Protein AF-A0AAP3FZE1-F1 (afdb_monomer_lite)

Secondary structure (DSSP, 8-state):
--THHHHHHHHHHHHHTPPPPPPPPHHHHHHHHHHHHHHHHTT-EEEEEEEETTEEEEEEEE---

Organism: Bacillus mojavensis (NCBI:txid72360)

InterPro domains:
  IPR014962 YolD-like protein [PF08863] (1-65)

Sequence (65 aa):
MLPEHLTQLKQDLIDVSKIEKPSLDDQQIEEMDILVSEALEFNKELQFKLFNNGFVENVTGRVHY

pLDDT: mean 78.88, std 15.4, range [48.34, 95.19]

Radius of gyration: 17.99 Å; chains: 1; bounding box: 27×28×54 Å

Foldseek 3Di:
DDCVVVVVVVVVVVQVQFDDDDDDDPVNVVVVVVVLVVCAVVVHKDWDWDDDPRHTDIDIGGDDD

Structure (mmCIF, N/CA/C/O backbone):
data_AF-A0AAP3FZE1-F1
#
_entry.id   AF-A0AAP3FZE1-F1
#
loop_
_atom_site.group_PDB
_atom_site.id
_atom_site.type_symbol
_atom_site.label_atom_id
_atom_site.label_alt_id
_atom_site.label_comp_id
_atom_site.label_asym_id
_atom_site.label_entity_id
_atom_site.label_seq_id
_atom_site.pdbx_PDB_ins_code
_atom_site.Cartn_x
_atom_site.Cartn_y
_atom_site.Cartn_z
_atom_site.occupancy
_atom_site.B_iso_or_equiv
_atom_site.auth_seq_id
_atom_site.auth_comp_id
_atom_site.auth_asym_id
_atom_site.auth_atom_id
_atom_site.pdbx_PDB_model_num
ATOM 1 N N . MET A 1 1 ? -11.960 -13.510 41.077 1.00 48.34 1 MET A N 1
ATOM 2 C CA . MET A 1 1 ? -11.333 -12.539 40.155 1.00 48.34 1 MET A CA 1
ATOM 3 C C . MET A 1 1 ? -11.972 -12.787 38.802 1.00 48.34 1 MET A C 1
ATOM 5 O O . MET A 1 1 ? -11.682 -13.811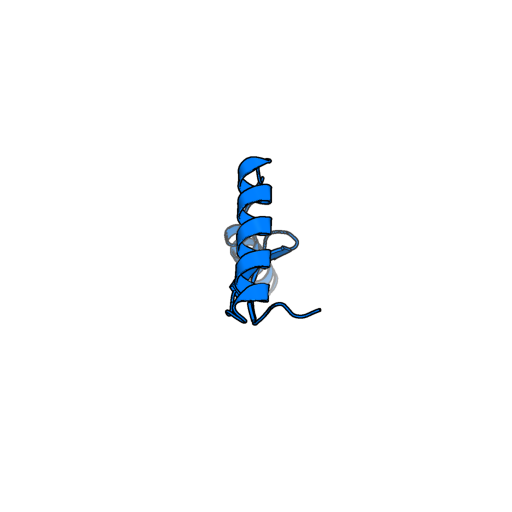 38.196 1.00 48.34 1 MET A O 1
ATOM 9 N N . LEU A 1 2 ? -12.985 -11.990 38.451 1.00 55.47 2 LEU A N 1
ATOM 10 C CA . LEU A 1 2 ? -13.853 -12.271 37.307 1.00 55.47 2 LEU A CA 1
ATOM 11 C C . LEU A 1 2 ? -13.108 -12.018 35.981 1.00 55.47 2 LEU A C 1
ATOM 13 O O . LEU A 1 2 ? -12.481 -10.966 35.841 1.00 55.47 2 LEU A O 1
ATOM 17 N N . PRO A 1 3 ? -13.179 -12.952 35.016 1.00 58.97 3 PRO A N 1
ATOM 18 C CA . PRO A 1 3 ? -12.501 -12.857 33.721 1.00 58.97 3 PRO A CA 1
ATOM 19 C C . PRO A 1 3 ? -13.002 -11.698 32.841 1.00 58.97 3 PRO A C 1
ATOM 21 O O . PRO A 1 3 ? -12.323 -11.335 31.886 1.00 58.97 3 PRO A O 1
ATOM 24 N N . GLU A 1 4 ? -14.141 -11.081 33.173 1.00 55.12 4 GLU A N 1
ATOM 25 C CA . GLU A 1 4 ? -14.738 -9.970 32.414 1.00 55.12 4 GLU A CA 1
ATOM 26 C C . GLU A 1 4 ? -13.840 -8.726 32.326 1.00 55.12 4 GLU A C 1
ATOM 28 O O . GLU A 1 4 ? -13.752 -8.109 31.266 1.00 55.12 4 GLU A O 1
ATOM 33 N N . HIS A 1 5 ? -13.089 -8.395 33.381 1.00 55.47 5 HIS A N 1
ATOM 34 C CA . HIS A 1 5 ? -12.202 -7.222 33.358 1.00 55.47 5 HIS A CA 1
ATOM 35 C C . HIS A 1 5 ? -11.002 -7.379 32.413 1.00 55.47 5 HIS A C 1
ATOM 37 O O . HIS A 1 5 ? -10.477 -6.383 31.920 1.00 55.47 5 HIS A O 1
ATOM 43 N N . LEU A 1 6 ? -10.568 -8.613 32.137 1.00 54.53 6 LEU A N 1
ATOM 44 C CA . LEU A 1 6 ? -9.466 -8.881 31.206 1.00 54.53 6 LEU A CA 1
ATOM 45 C C . LEU A 1 6 ? -9.894 -8.680 29.750 1.00 54.53 6 LEU A C 1
ATOM 47 O O . LEU A 1 6 ? -9.096 -8.220 28.935 1.00 54.53 6 LEU A O 1
ATOM 51 N N . THR A 1 7 ? -11.143 -9.011 29.424 1.00 56.84 7 THR A N 1
ATOM 52 C CA . THR A 1 7 ? -11.705 -8.825 28.082 1.00 56.84 7 THR A CA 1
ATOM 53 C C . THR A 1 7 ? -11.899 -7.346 27.779 1.00 56.84 7 THR A C 1
ATOM 55 O O . THR A 1 7 ? -11.489 -6.892 26.715 1.00 56.84 7 THR A O 1
ATOM 58 N N . GLN A 1 8 ? -12.426 -6.588 28.746 1.00 57.41 8 GLN A N 1
ATOM 59 C CA . GLN A 1 8 ? -12.615 -5.143 28.628 1.00 57.41 8 GLN A CA 1
ATOM 60 C C . GLN A 1 8 ? -11.277 -4.431 28.387 1.00 57.41 8 GLN A C 1
ATOM 62 O O . GLN A 1 8 ? -11.124 -3.739 27.391 1.00 57.41 8 GLN A O 1
ATOM 67 N N . LEU A 1 9 ? -10.253 -4.726 29.201 1.00 58.69 9 LEU A N 1
ATOM 68 C CA . LEU A 1 9 ? -8.929 -4.115 29.051 1.00 58.69 9 LEU A CA 1
ATOM 69 C C . LEU A 1 9 ? -8.285 -4.417 27.687 1.00 58.69 9 LEU A C 1
ATOM 71 O O . LEU A 1 9 ? -7.637 -3.556 27.102 1.00 58.69 9 LEU A O 1
ATOM 75 N N . LYS A 1 10 ? -8.462 -5.636 27.159 1.00 56.44 10 LYS A N 1
ATOM 7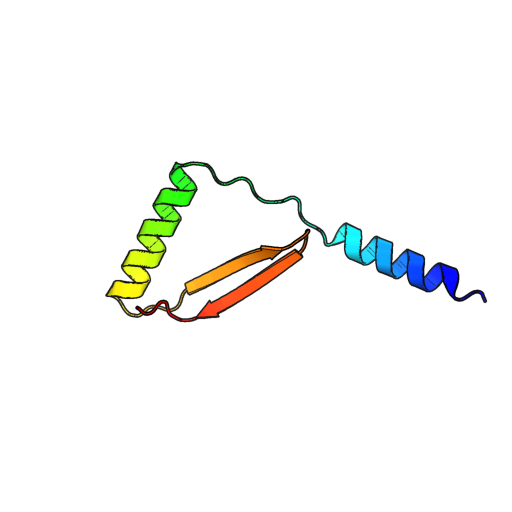6 C CA . LYS A 1 10 ? -7.997 -5.980 25.807 1.00 56.44 10 LYS A CA 1
ATOM 77 C C . LYS A 1 10 ? -8.747 -5.192 24.739 1.00 56.44 10 LYS A C 1
ATOM 79 O O . LYS A 1 10 ? -8.113 -4.729 23.801 1.00 56.44 10 LYS A O 1
ATOM 84 N N . GLN A 1 11 ? -10.060 -5.041 24.880 1.00 54.59 11 GLN A N 1
ATOM 85 C CA . GLN A 1 11 ? -10.879 -4.270 23.949 1.00 54.59 11 GLN A CA 1
ATOM 86 C C . GLN A 1 11 ? -10.468 -2.790 23.945 1.00 54.59 11 GLN A C 1
ATOM 88 O O . GLN A 1 11 ? -10.244 -2.232 22.878 1.00 54.59 11 GLN A O 1
ATOM 93 N N . ASP A 1 12 ? -10.258 -2.202 25.124 1.00 54.12 12 ASP A N 1
ATOM 94 C CA . ASP A 1 12 ? -9.783 -0.826 25.288 1.00 54.12 12 ASP A CA 1
ATOM 95 C C . ASP A 1 12 ? -8.388 -0.612 24.667 1.00 54.12 12 ASP A C 1
ATOM 97 O O . ASP A 1 12 ? -8.165 0.368 23.963 1.00 54.12 12 ASP A O 1
ATOM 101 N N . LEU A 1 13 ? -7.450 -1.551 24.838 1.00 54.50 13 LEU A N 1
ATOM 102 C CA . LEU A 1 13 ? -6.122 -1.475 24.206 1.00 54.50 13 LEU A CA 1
ATOM 103 C C . LEU A 1 13 ? -6.178 -1.605 22.676 1.00 54.50 13 LEU A C 1
ATOM 105 O O . LEU A 1 13 ? -5.381 -0.989 21.964 1.00 54.50 13 LEU A O 1
ATOM 109 N N . ILE A 1 14 ? -7.113 -2.414 22.176 1.00 54.72 14 ILE A N 1
ATOM 110 C CA . ILE A 1 14 ? -7.362 -2.587 20.746 1.00 54.72 14 ILE A CA 1
ATOM 111 C C . ILE A 1 14 ? -7.955 -1.301 20.155 1.00 54.72 14 ILE A C 1
ATOM 113 O O . ILE A 1 14 ? -7.515 -0.878 19.090 1.00 54.72 14 ILE A O 1
ATOM 117 N N . ASP A 1 15 ? -8.899 -0.656 20.844 1.00 52.38 15 ASP A N 1
ATOM 118 C CA . ASP A 1 15 ? -9.512 0.603 20.406 1.00 52.38 15 ASP A CA 1
ATOM 119 C C . ASP A 1 15 ? -8.547 1.796 20.469 1.00 52.38 15 ASP A C 1
ATOM 121 O O . ASP A 1 15 ? -8.578 2.632 19.573 1.00 52.38 15 ASP A O 1
ATOM 125 N N . VAL A 1 16 ? -7.608 1.834 21.423 1.00 55.53 16 VAL A N 1
ATOM 126 C CA . VAL A 1 16 ? -6.539 2.858 21.461 1.00 55.53 16 VAL A CA 1
ATOM 127 C C . VAL A 1 16 ? -5.548 2.718 20.294 1.00 55.53 16 VAL A C 1
ATOM 129 O O . VAL A 1 16 ? -4.940 3.704 19.886 1.00 55.53 16 VAL A O 1
ATOM 132 N N . SER A 1 17 ? -5.384 1.515 19.732 1.00 57.16 17 SER A N 1
ATOM 133 C CA . SER A 1 17 ? -4.546 1.295 18.540 1.00 57.16 17 SER A CA 1
ATOM 134 C C . SER A 1 17 ? -5.287 1.503 17.221 1.00 57.16 17 SER A C 1
ATOM 136 O O . SER A 1 17 ? -4.647 1.462 16.167 1.00 57.16 17 SER A O 1
ATOM 138 N N . LYS A 1 18 ? -6.613 1.700 17.249 1.00 64.81 18 LYS A N 1
ATOM 139 C CA . LYS A 1 18 ? -7.355 1.993 16.028 1.00 64.81 18 LYS A CA 1
ATOM 140 C C . LYS A 1 18 ? -7.043 3.415 15.594 1.00 64.81 18 LYS A C 1
ATOM 142 O O . LYS A 1 18 ? -7.306 4.366 16.324 1.00 64.81 18 LYS A O 1
ATOM 147 N N . ILE A 1 19 ? -6.506 3.559 14.392 1.00 73.25 19 ILE A N 1
ATOM 148 C CA . ILE A 1 19 ? -6.396 4.869 13.763 1.00 73.25 19 ILE A CA 1
ATOM 149 C C . ILE A 1 19 ? -7.693 5.179 13.018 1.00 73.25 19 ILE A C 1
ATOM 151 O O . ILE A 1 19 ? -8.392 4.277 12.545 1.00 73.25 19 ILE A O 1
ATOM 155 N N . GLU A 1 20 ? -8.016 6.460 12.887 1.00 74.75 20 GLU A N 1
ATOM 156 C CA . GLU A 1 20 ? -9.060 6.880 11.960 1.00 74.75 20 GLU A CA 1
ATOM 157 C C . GLU A 1 20 ? -8.621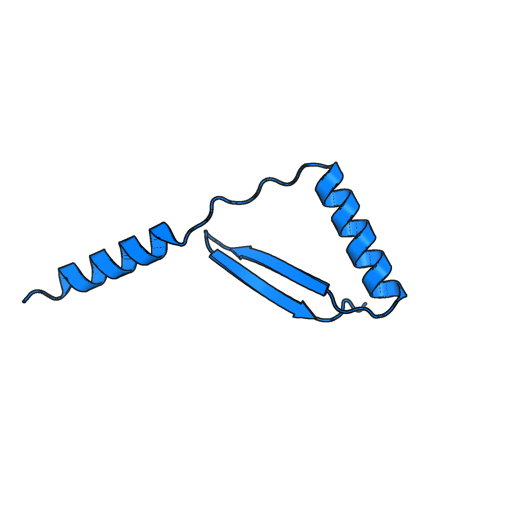 6.588 10.521 1.00 74.75 20 GLU A C 1
ATOM 159 O O . GLU A 1 20 ? -7.431 6.639 10.194 1.00 74.75 20 GLU A O 1
ATOM 164 N N . LYS A 1 21 ? -9.585 6.250 9.655 1.00 77.12 21 LYS A N 1
ATOM 165 C CA . LYS A 1 21 ? -9.294 5.987 8.244 1.00 77.12 21 LYS A CA 1
ATOM 166 C C . LYS A 1 21 ? -8.628 7.231 7.644 1.00 77.12 21 LYS A C 1
ATOM 168 O O . LYS A 1 21 ? -9.263 8.287 7.654 1.00 77.12 21 LYS A O 1
ATOM 173 N N . PRO A 1 22 ? -7.409 7.125 7.088 1.00 78.56 22 PRO A N 1
ATOM 174 C CA . PRO A 1 22 ? -6.778 8.268 6.452 1.00 78.56 22 PRO A CA 1
ATOM 175 C C . PRO A 1 22 ? -7.608 8.699 5.239 1.00 78.56 22 PRO A C 1
ATOM 177 O O . PRO A 1 22 ? -7.981 7.873 4.402 1.00 78.56 22 PRO A O 1
ATOM 180 N N . SER A 1 23 ? -7.913 9.992 5.161 1.00 83.44 23 SER A N 1
ATOM 181 C CA . SER A 1 23 ? -8.437 10.625 3.953 1.00 83.44 23 SER A CA 1
ATOM 182 C C . SER A 1 23 ? -7.267 10.959 3.034 1.00 83.44 23 SER A C 1
ATOM 184 O O . SER A 1 23 ? -6.318 11.604 3.479 1.00 83.44 23 SER A O 1
ATOM 186 N N . LEU A 1 24 ? -7.341 10.525 1.780 1.00 85.88 24 LEU A N 1
ATOM 187 C CA . LEU A 1 24 ? -6.392 10.902 0.737 1.00 85.88 24 LEU A CA 1
ATOM 188 C C . LEU A 1 24 ? -7.069 11.934 -0.162 1.00 85.88 24 LEU A C 1
ATOM 190 O O . LEU A 1 24 ? -8.194 11.699 -0.604 1.00 85.88 24 LEU A O 1
ATOM 194 N N . ASP A 1 25 ? -6.401 13.060 -0.386 1.00 91.56 25 ASP A N 1
ATOM 195 C CA . ASP A 1 25 ? -6.794 14.034 -1.406 1.00 91.56 25 ASP A CA 1
ATOM 196 C C . ASP A 1 25 ? -6.337 13.577 -2.803 1.00 91.56 25 ASP A C 1
ATOM 198 O O . ASP A 1 25 ? -5.469 12.705 -2.919 1.00 91.56 25 ASP A O 1
ATOM 202 N N . ASP A 1 26 ? -6.891 14.169 -3.863 1.00 93.38 26 ASP A N 1
ATOM 203 C CA . ASP A 1 26 ? -6.583 13.822 -5.256 1.00 93.38 26 ASP A CA 1
ATOM 204 C C . ASP A 1 26 ? -5.077 13.881 -5.552 1.00 93.38 26 ASP A C 1
ATOM 206 O O . ASP A 1 26 ? -4.540 12.988 -6.208 1.00 93.38 26 ASP A O 1
ATOM 210 N N . GLN A 1 27 ? -4.370 14.875 -5.000 1.00 94.19 27 GLN A N 1
ATOM 211 C CA . GLN A 1 27 ? -2.915 14.986 -5.164 1.00 94.19 27 GLN A CA 1
ATOM 212 C C . GLN A 1 27 ? -2.174 13.780 -4.580 1.00 94.19 27 GLN A C 1
ATOM 214 O O . GLN A 1 27 ? -1.267 13.240 -5.205 1.00 94.19 27 GLN A O 1
ATOM 219 N N . GLN A 1 28 ? -2.593 13.317 -3.402 1.00 89.31 28 GLN A N 1
ATOM 220 C CA . GLN A 1 28 ? -1.948 12.188 -2.734 1.00 89.31 28 GLN A CA 1
ATOM 221 C C . GLN A 1 28 ? -2.187 10.883 -3.495 1.00 89.31 28 GLN A C 1
ATOM 223 O O . GLN A 1 28 ? -1.314 10.020 -3.525 1.00 89.31 28 GLN A O 1
ATOM 228 N N . ILE A 1 29 ? -3.364 10.734 -4.110 1.00 92.38 29 ILE A N 1
ATOM 229 C CA . ILE A 1 29 ? -3.681 9.580 -4.956 1.00 92.38 29 ILE A CA 1
ATOM 230 C C . ILE A 1 29 ? -2.803 9.595 -6.211 1.00 92.38 29 ILE A C 1
ATOM 232 O O . ILE A 1 29 ? -2.206 8.573 -6.540 1.00 92.38 29 ILE A O 1
ATOM 236 N N . GLU A 1 30 ? -2.663 10.749 -6.866 1.00 94.50 30 GLU A N 1
ATOM 237 C CA . GLU A 1 30 ? -1.809 10.898 -8.048 1.00 94.50 30 GLU A CA 1
ATOM 238 C C . GLU A 1 30 ? -0.336 10.584 -7.736 1.00 94.50 30 GLU A C 1
ATOM 240 O O . GLU A 1 30 ? 0.307 9.824 -8.462 1.00 94.50 30 GLU A O 1
ATOM 245 N N . GLU A 1 31 ? 0.188 11.085 -6.614 1.00 93.75 31 GLU A N 1
ATOM 246 C CA . GLU A 1 31 ? 1.545 10.765 -6.157 1.00 93.75 31 GLU A CA 1
ATOM 247 C C . GLU A 1 31 ? 1.741 9.259 -5.929 1.00 93.75 31 GLU A C 1
ATOM 249 O O . GLU A 1 31 ? 2.787 8.711 -6.282 1.00 93.75 31 GLU A O 1
ATOM 254 N N . MET A 1 32 ? 0.740 8.574 -5.365 1.00 92.06 32 MET A N 1
ATOM 255 C CA . MET A 1 32 ? 0.783 7.123 -5.166 1.00 92.06 32 MET A CA 1
ATOM 256 C C . MET A 1 32 ? 0.809 6.362 -6.496 1.00 92.06 32 MET A C 1
ATOM 258 O O . MET A 1 32 ? 1.573 5.403 -6.621 1.00 92.06 32 MET A O 1
ATOM 262 N N . ASP A 1 33 ? 0.025 6.790 -7.485 1.00 93.81 33 ASP A N 1
ATOM 263 C CA . ASP A 1 33 ? -0.004 6.197 -8.828 1.00 93.81 33 ASP A CA 1
ATOM 264 C C . ASP A 1 33 ? 1.352 6.332 -9.541 1.00 93.81 33 ASP A C 1
ATOM 266 O O . ASP A 1 33 ? 1.866 5.363 -10.115 1.00 93.81 33 ASP A O 1
ATOM 270 N N . ILE A 1 34 ? 1.981 7.508 -9.436 1.00 95.19 34 ILE A N 1
ATOM 271 C CA . ILE A 1 34 ? 3.327 7.762 -9.969 1.00 95.19 34 ILE A CA 1
ATOM 272 C C . ILE A 1 34 ? 4.347 6.843 -9.286 1.00 95.19 34 ILE A C 1
ATOM 274 O O . ILE A 1 34 ? 5.100 6.148 -9.967 1.00 95.19 34 ILE A O 1
ATOM 278 N N . LEU A 1 35 ? 4.325 6.766 -7.951 1.00 93.94 35 LEU A N 1
ATOM 279 C CA . LEU A 1 35 ? 5.230 5.919 -7.167 1.00 93.94 35 LEU A CA 1
ATOM 280 C C . LEU A 1 35 ? 5.115 4.436 -7.534 1.00 93.94 35 LEU A C 1
ATOM 282 O 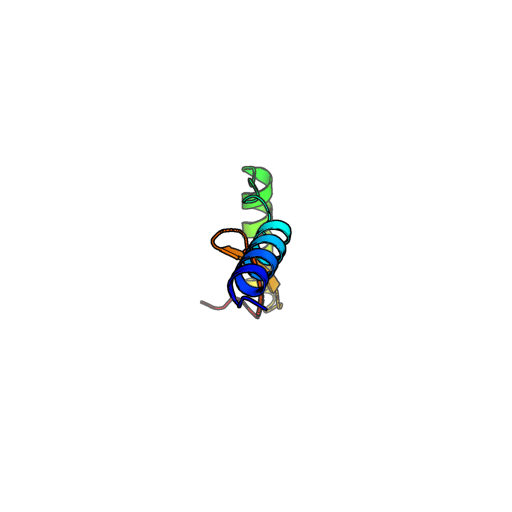O . LEU A 1 35 ? 6.127 3.743 -7.662 1.00 93.94 35 LEU A O 1
ATOM 286 N N . VAL A 1 36 ? 3.885 3.943 -7.699 1.00 92.88 36 VAL A N 1
ATOM 287 C CA . VAL A 1 36 ? 3.613 2.561 -8.116 1.00 92.88 36 VAL A CA 1
ATOM 288 C C . VAL A 1 36 ? 4.122 2.312 -9.532 1.00 92.88 36 VAL A C 1
ATOM 290 O O . VAL A 1 36 ? 4.782 1.297 -9.766 1.00 92.88 36 VAL A O 1
ATOM 293 N N . SER A 1 37 ? 3.879 3.246 -10.451 1.00 93.75 37 SER A N 1
ATOM 294 C CA . SER A 1 37 ? 4.331 3.154 -11.843 1.00 93.75 37 SER A CA 1
ATOM 295 C C . SER A 1 37 ? 5.858 3.146 -11.953 1.00 93.75 37 SER A C 1
ATOM 297 O O . SER A 1 37 ? 6.423 2.279 -12.619 1.00 93.75 37 SER A O 1
ATOM 299 N N . GLU A 1 38 ? 6.544 4.045 -11.242 1.00 93.75 38 GLU A N 1
ATOM 300 C CA . GLU A 1 38 ? 8.008 4.068 -11.176 1.00 93.75 38 GLU A CA 1
ATOM 301 C C . GLU A 1 38 ? 8.563 2.782 -10.559 1.00 93.75 38 GLU A C 1
ATOM 303 O O . GLU A 1 38 ? 9.531 2.204 -11.056 1.00 93.75 38 GLU A O 1
ATOM 308 N N . ALA A 1 39 ? 7.972 2.304 -9.463 1.00 94.06 39 ALA A N 1
ATOM 309 C CA . ALA A 1 39 ? 8.445 1.081 -8.835 1.00 94.06 39 ALA A CA 1
ATOM 310 C C . ALA A 1 39 ? 8.285 -0.138 -9.745 1.00 94.06 39 ALA A C 1
ATOM 312 O O . ALA A 1 39 ? 9.164 -1.000 -9.755 1.00 94.06 39 ALA A O 1
ATOM 313 N N . LEU A 1 40 ? 7.211 -0.186 -10.533 1.00 92.50 40 LEU A N 1
ATOM 314 C CA . LEU A 1 40 ? 6.998 -1.216 -11.541 1.00 92.50 40 LEU A CA 1
ATOM 315 C C . LEU A 1 40 ? 8.040 -1.120 -12.668 1.00 92.50 40 LEU A C 1
ATOM 317 O O . LEU A 1 40 ? 8.648 -2.133 -13.010 1.00 92.50 40 LEU A O 1
ATOM 321 N N . GLU A 1 41 ? 8.310 0.082 -13.189 1.00 93.88 41 GLU A N 1
ATOM 322 C CA . GLU A 1 41 ? 9.305 0.305 -14.252 1.00 93.88 41 GLU A CA 1
ATOM 323 C C . GLU A 1 41 ? 10.724 -0.088 -13.813 1.00 93.88 41 GLU A C 1
ATOM 325 O O . GLU A 1 41 ? 11.456 -0.760 -14.543 1.00 93.88 41 GLU A O 1
ATOM 330 N N . PHE A 1 42 ? 11.108 0.280 -12.591 1.00 93.31 42 PHE A N 1
ATOM 331 C CA . PHE A 1 42 ? 12.449 0.027 -12.063 1.00 93.31 42 PHE A CA 1
ATOM 332 C C . PHE A 1 42 ? 12.559 -1.262 -11.238 1.00 93.31 42 PHE A C 1
ATOM 334 O O . PHE A 1 42 ? 13.612 -1.511 -10.644 1.00 93.31 42 PHE A O 1
ATOM 341 N N . ASN A 1 43 ? 11.500 -2.079 -11.181 1.00 90.75 43 ASN A N 1
ATOM 342 C CA . ASN A 1 43 ? 11.416 -3.293 -10.358 1.00 90.75 43 ASN A CA 1
ATOM 343 C C . ASN A 1 43 ? 11.830 -3.048 -8.890 1.00 90.75 43 ASN A C 1
ATOM 345 O O . ASN A 1 43 ? 12.529 -3.861 -8.268 1.00 90.75 43 ASN A O 1
ATOM 349 N N . LYS A 1 44 ? 11.446 -1.884 -8.353 1.00 90.75 44 LYS A N 1
ATOM 350 C CA . LYS A 1 44 ? 11.718 -1.478 -6.974 1.00 90.75 44 LYS A CA 1
ATOM 351 C C . LYS A 1 44 ? 10.670 -2.062 -6.038 1.00 90.75 44 LYS A C 1
ATOM 353 O O . LYS A 1 44 ? 9.528 -2.327 -6.402 1.00 90.75 44 LYS A O 1
ATOM 358 N N . GLU A 1 45 ?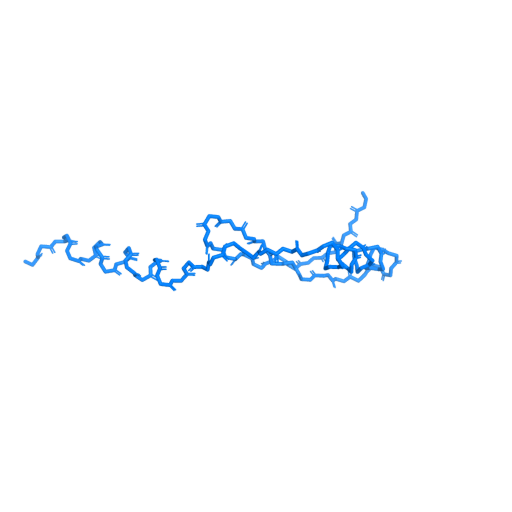 11.093 -2.267 -4.802 1.00 92.69 45 GLU A N 1
ATOM 359 C CA . GLU A 1 45 ? 10.209 -2.676 -3.723 1.00 92.69 45 GLU A CA 1
ATOM 360 C C . GLU A 1 45 ? 9.491 -1.455 -3.142 1.00 92.69 45 GLU A C 1
ATOM 362 O O . GLU A 1 45 ? 10.100 -0.399 -2.958 1.00 92.69 45 GLU A O 1
ATOM 367 N N . LEU A 1 46 ? 8.204 -1.610 -2.851 1.00 92.81 46 LEU A N 1
ATOM 368 C CA . LEU A 1 46 ? 7.370 -0.617 -2.192 1.00 92.81 46 LEU A CA 1
ATOM 369 C C . LEU A 1 46 ? 6.871 -1.150 -0.856 1.00 92.81 46 LEU A C 1
ATOM 371 O O . LEU A 1 46 ? 6.621 -2.345 -0.693 1.00 92.81 46 LEU A O 1
ATOM 375 N N . GLN A 1 47 ? 6.692 -0.233 0.092 1.00 92.00 47 GLN A N 1
ATOM 376 C CA . GLN A 1 47 ? 6.018 -0.497 1.354 1.00 92.00 47 GLN A CA 1
ATOM 377 C C . GLN A 1 47 ? 4.641 0.166 1.337 1.00 92.00 47 GLN A C 1
ATOM 379 O O . GLN A 1 47 ? 4.521 1.388 1.279 1.00 92.00 47 GLN A O 1
ATOM 384 N N . PHE A 1 48 ? 3.605 -0.652 1.443 1.00 88.94 48 PHE A N 1
ATOM 385 C CA . PHE A 1 48 ? 2.214 -0.242 1.511 1.00 88.94 48 PHE A CA 1
ATOM 386 C C . PHE A 1 48 ? 1.715 -0.281 2.949 1.00 88.94 48 PHE A C 1
ATOM 388 O O . PHE A 1 48 ? 2.008 -1.211 3.699 1.00 88.94 48 PHE A O 1
ATOM 395 N N . LYS A 1 49 ? 0.906 0.715 3.308 1.00 87.50 49 LYS A N 1
ATOM 396 C CA . LYS A 1 49 ? 0.127 0.746 4.546 1.00 87.50 49 LYS A CA 1
ATOM 397 C C . LYS A 1 49 ? -1.334 0.520 4.194 1.00 87.50 49 LYS A C 1
ATOM 399 O O . LYS A 1 49 ? -1.978 1.400 3.630 1.00 87.50 49 LYS A O 1
ATOM 404 N N . LEU A 1 50 ? -1.843 -0.663 4.503 1.00 85.25 50 LEU A N 1
ATOM 405 C CA . LEU A 1 50 ? -3.221 -1.049 4.244 1.00 85.25 50 LEU A CA 1
ATOM 406 C C . LEU A 1 50 ? -4.061 -0.749 5.475 1.00 85.25 50 LEU A C 1
ATOM 408 O O . LEU A 1 50 ? -3.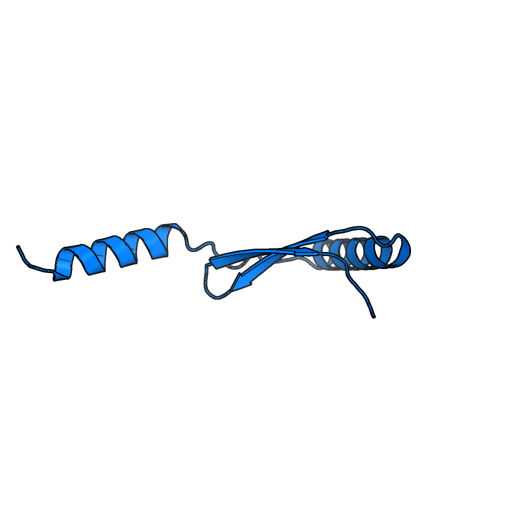847 -1.330 6.535 1.00 85.25 50 LEU A O 1
ATOM 412 N N . PHE A 1 51 ? -5.017 0.161 5.331 1.00 82.56 51 PHE A N 1
ATOM 413 C CA . PHE A 1 51 ? -5.987 0.431 6.381 1.00 82.56 51 PHE A CA 1
ATOM 414 C C . PHE A 1 51 ? -7.148 -0.569 6.305 1.00 82.56 51 PHE A C 1
ATOM 416 O O . PHE A 1 51 ? -7.866 -0.613 5.304 1.00 82.56 51 PHE A O 1
ATOM 423 N N . ASN A 1 52 ? -7.370 -1.326 7.377 1.00 81.00 52 ASN A N 1
ATOM 424 C CA . ASN A 1 52 ? -8.474 -2.267 7.510 1.00 81.00 52 ASN A CA 1
ATOM 425 C C . ASN A 1 52 ? -9.141 -2.134 8.887 1.00 81.00 52 ASN A C 1
ATOM 427 O O . ASN A 1 52 ? -8.553 -2.463 9.914 1.00 81.00 52 ASN A O 1
ATOM 431 N N . ASN A 1 53 ? -10.387 -1.656 8.902 1.00 79.12 53 ASN A N 1
ATOM 432 C CA . ASN A 1 53 ? -11.257 -1.603 10.083 1.00 79.12 53 ASN A CA 1
ATOM 433 C C . ASN A 1 53 ? -10.613 -0.992 11.353 1.00 79.12 53 ASN A C 1
ATOM 435 O O . ASN A 1 53 ? -10.821 -1.484 12.464 1.00 79.12 53 ASN A O 1
ATOM 439 N N . GLY A 1 54 ? -9.820 0.073 11.183 1.00 75.50 54 GLY A N 1
ATOM 440 C CA . GLY A 1 54 ? -9.099 0.762 12.260 1.00 75.50 54 GLY A CA 1
ATOM 441 C C . GLY A 1 54 ? -7.634 0.341 12.405 1.00 75.50 54 GLY A C 1
ATOM 442 O O . GLY A 1 54 ? -6.854 1.057 13.018 1.00 75.50 54 GLY A O 1
ATOM 443 N N . PHE A 1 55 ? -7.222 -0.773 11.808 1.00 78.06 55 PHE A N 1
ATOM 444 C CA . PHE A 1 55 ? -5.847 -1.266 11.872 1.00 78.06 55 PHE A CA 1
ATOM 445 C C . PHE A 1 55 ? -5.075 -0.908 10.611 1.00 78.06 55 PHE A C 1
ATOM 447 O O . PHE A 1 55 ? -5.651 -0.792 9.530 1.00 78.06 55 PHE A O 1
ATOM 454 N N . VAL A 1 56 ? -3.759 -0.760 10.750 1.00 81.12 56 VAL A N 1
ATOM 455 C CA . VAL A 1 56 ? -2.850 -0.617 9.612 1.00 81.12 56 VAL A CA 1
ATOM 456 C C . VAL A 1 56 ? -1.953 -1.834 9.533 1.00 81.12 56 VAL A C 1
ATOM 458 O O . VAL A 1 56 ? -1.200 -2.122 10.462 1.00 81.12 56 VAL A O 1
ATOM 461 N N . GLU A 1 57 ? -1.998 -2.506 8.394 1.00 84.44 57 GLU A N 1
ATOM 462 C CA . GLU A 1 57 ? -1.073 -3.575 8.046 1.00 84.44 57 GLU A CA 1
ATOM 463 C C . GLU A 1 57 ? -0.001 -3.027 7.104 1.00 84.44 57 GLU A C 1
ATOM 465 O O . GLU A 1 57 ? -0.297 -2.260 6.188 1.00 84.44 57 GLU A O 1
ATOM 470 N N . ASN A 1 58 ? 1.259 -3.395 7.336 1.00 84.31 58 ASN A N 1
ATOM 471 C CA . ASN A 1 58 ? 2.354 -3.019 6.447 1.00 84.31 58 ASN A CA 1
ATOM 472 C C . ASN A 1 58 ? 2.663 -4.197 5.527 1.00 84.31 58 ASN A C 1
ATOM 474 O O . ASN A 1 58 ? 2.967 -5.289 6.006 1.00 84.31 58 ASN A O 1
ATOM 478 N N . VAL A 1 59 ? 2.618 -3.963 4.220 1.00 88.50 59 VAL A N 1
ATOM 479 C CA . VAL A 1 59 ? 2.972 -4.953 3.203 1.00 88.50 59 VAL A CA 1
ATOM 480 C C . VAL A 1 59 ? 4.137 -4.408 2.405 1.00 88.50 59 VAL A C 1
ATOM 482 O O . VAL A 1 59 ? 4.032 -3.340 1.813 1.00 88.50 59 VAL A O 1
ATOM 485 N N . THR A 1 60 ? 5.242 -5.140 2.376 1.00 91.69 60 THR A N 1
ATOM 486 C CA . THR A 1 60 ? 6.415 -4.768 1.589 1.00 91.69 60 THR A CA 1
ATOM 487 C C . THR A 1 60 ? 6.599 -5.774 0.463 1.00 91.69 60 THR A C 1
ATOM 489 O O . THR A 1 60 ? 6.588 -6.981 0.704 1.00 91.69 60 THR A O 1
ATOM 492 N N . GLY A 1 61 ? 6.744 -5.292 -0.768 1.00 91.31 61 GLY A N 1
ATOM 493 C CA . GLY A 1 61 ? 6.902 -6.159 -1.928 1.00 91.31 61 GLY A CA 1
ATOM 494 C C . GLY A 1 61 ? 7.068 -5.395 -3.233 1.00 91.31 61 GLY A C 1
ATOM 495 O O . GLY A 1 61 ? 7.071 -4.166 -3.267 1.00 91.31 61 GLY A O 1
ATOM 496 N N . ARG A 1 62 ? 7.227 -6.140 -4.324 1.00 90.50 62 ARG A N 1
ATOM 497 C CA . ARG A 1 62 ? 7.334 -5.579 -5.675 1.00 90.50 62 ARG A CA 1
ATOM 498 C C . ARG A 1 62 ? 5.989 -5.661 -6.375 1.00 90.50 62 ARG A C 1
ATOM 500 O O . ARG A 1 62 ? 5.276 -6.651 -6.219 1.00 90.50 62 ARG A O 1
ATOM 507 N N . VAL A 1 63 ? 5.670 -4.635 -7.152 1.00 86.62 63 VAL A N 1
ATOM 508 C CA . VAL A 1 63 ? 4.470 -4.613 -7.989 1.00 86.62 63 VAL A CA 1
ATOM 509 C C . VAL A 1 63 ? 4.815 -5.255 -9.328 1.00 86.62 63 VAL A C 1
ATOM 511 O O . VAL A 1 63 ? 5.833 -4.925 -9.932 1.00 86.62 63 VAL A O 1
ATOM 514 N N . HIS A 1 64 ? 3.992 -6.200 -9.768 1.00 83.25 64 HIS A N 1
ATOM 515 C CA . HIS A 1 64 ? 4.176 -6.932 -11.016 1.00 83.25 64 HIS A CA 1
ATOM 516 C C . HIS A 1 64 ? 2.825 -7.066 -11.731 1.00 83.25 64 HIS A C 1
ATOM 518 O O . HIS A 1 64 ? 1.794 -7.101 -11.057 1.00 83.25 64 HIS A O 1
ATOM 524 N N . TYR A 1 65 ? 2.842 -7.114 -13.067 1.00 72.44 65 TYR A N 1
ATOM 525 C CA . TYR A 1 65 ? 1.657 -7.335 -13.910 1.00 72.44 65 TYR A CA 1
ATOM 526 C C . TYR A 1 65 ? 1.219 -8.805 -13.891 1.00 72.44 65 TYR A C 1
ATOM 528 O O . TYR A 1 65 ? 2.122 -9.676 -13.772 1.00 72.44 65 TYR A O 1
#